Protein AF-A0AAW9JTS6-F1 (afdb_monomer_lite)

Organism: Carnobacterium maltaromaticum (NCBI:txid2751)

Foldseek 3Di:
DFWDKDKDKDKDADDLDDPVCVVVRIDIDMDMFTHNDNVVRVVVRVVVVVVVVVVRDDDDPPDDDDDDPVNVVVVVCVVVVVVVPPPPPPPDDDD

pLDDT: mean 76.19, std 16.91, range [41.84, 95.38]

Radius of gyration: 23.04 Å; chains: 1; bounding box: 57×56×48 Å

Structure (mmCIF, N/CA/C/O backbone):
data_AF-A0AAW9JTS6-F1
#
_entry.id   AF-A0AAW9JTS6-F1
#
loop_
_atom_site.group_PDB
_atom_site.id
_atom_site.type_symbol
_atom_site.label_atom_id
_atom_site.label_alt_id
_atom_site.label_comp_id
_atom_site.label_asym_id
_atom_site.label_entity_id
_atom_site.label_seq_id
_atom_site.pdbx_PDB_ins_code
_atom_site.Cartn_x
_atom_site.Cartn_y
_atom_site.Cartn_z
_atom_site.oc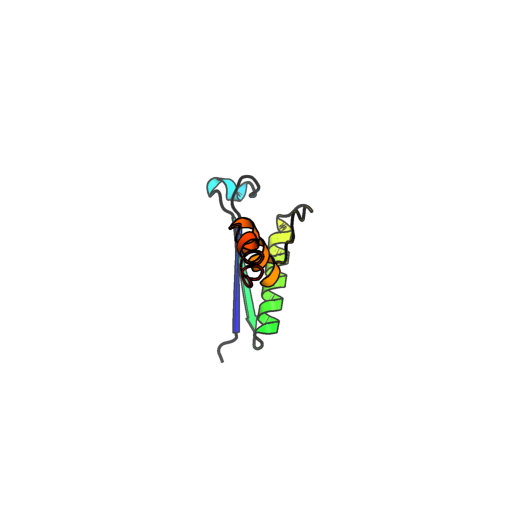cupancy
_atom_site.B_iso_or_equiv
_atom_site.auth_seq_id
_atom_site.auth_comp_id
_atom_site.auth_asym_id
_atom_site.auth_atom_id
_atom_site.pdbx_PDB_model_num
ATOM 1 N N . MET A 1 1 ? 16.442 -16.914 -13.796 1.00 60.50 1 MET A N 1
ATOM 2 C CA . MET A 1 1 ? 17.010 -16.038 -12.745 1.00 60.50 1 MET A CA 1
ATOM 3 C C . MET A 1 1 ? 15.884 -15.675 -11.789 1.00 60.50 1 MET A C 1
ATOM 5 O O . MET A 1 1 ? 14.744 -15.685 -12.233 1.00 60.50 1 MET A O 1
ATOM 9 N N . ARG A 1 2 ? 16.156 -15.441 -10.498 1.00 67.94 2 ARG A N 1
ATOM 10 C CA . ARG A 1 2 ? 15.126 -14.910 -9.587 1.00 67.94 2 ARG A CA 1
ATOM 11 C C . ARG A 1 2 ? 14.917 -13.432 -9.918 1.00 67.94 2 ARG A C 1
ATOM 13 O O . ARG A 1 2 ? 15.897 -12.696 -9.964 1.00 67.94 2 ARG A O 1
ATOM 20 N N . ASN A 1 3 ? 13.672 -13.037 -10.159 1.00 82.19 3 ASN A N 1
ATOM 21 C CA . ASN A 1 3 ? 13.308 -11.633 -10.336 1.00 82.19 3 ASN A CA 1
ATOM 22 C C . ASN A 1 3 ? 13.390 -10.911 -8.984 1.00 82.19 3 ASN A C 1
ATOM 24 O O . ASN A 1 3 ? 13.265 -11.546 -7.932 1.00 82.19 3 ASN A O 1
ATOM 28 N N . ASN A 1 4 ? 13.598 -9.594 -9.005 1.00 90.69 4 ASN A N 1
ATOM 29 C CA . ASN A 1 4 ? 13.415 -8.774 -7.811 1.00 90.69 4 ASN A CA 1
ATOM 30 C C . ASN A 1 4 ? 11.952 -8.852 -7.392 1.00 90.69 4 ASN A C 1
ATOM 32 O O . ASN A 1 4 ? 11.072 -8.972 -8.241 1.00 90.69 4 ASN A O 1
ATOM 36 N N . GLN A 1 5 ? 11.705 -8.777 -6.092 1.00 93.44 5 GLN A N 1
ATOM 37 C CA . GLN A 1 5 ? 10.367 -8.849 -5.526 1.00 93.44 5 GLN A CA 1
ATOM 38 C C . GLN A 1 5 ? 10.218 -7.731 -4.507 1.00 93.44 5 GLN A C 1
ATOM 40 O O . GLN A 1 5 ? 11.090 -7.537 -3.659 1.00 93.44 5 GLN A O 1
ATOM 45 N N . VAL A 1 6 ? 9.110 -7.007 -4.596 1.00 93.00 6 VAL A N 1
ATOM 46 C CA . VAL A 1 6 ? 8.722 -5.981 -3.635 1.00 93.00 6 VAL A CA 1
ATOM 47 C C . VAL A 1 6 ? 7.350 -6.347 -3.096 1.00 93.00 6 VAL A C 1
ATOM 49 O O . VAL A 1 6 ? 6.422 -6.653 -3.840 1.00 93.00 6 VAL A O 1
ATOM 52 N N . THR A 1 7 ? 7.230 -6.333 -1.774 1.00 95.38 7 THR A N 1
ATOM 53 C CA . THR A 1 7 ? 5.960 -6.493 -1.070 1.00 95.38 7 THR A CA 1
ATOM 54 C C . THR A 1 7 ? 5.761 -5.278 -0.184 1.00 95.38 7 THR A C 1
ATOM 56 O O . THR A 1 7 ? 6.664 -4.917 0.571 1.00 95.38 7 THR A O 1
ATOM 59 N N . ILE A 1 8 ? 4.592 -4.651 -0.277 1.00 94.44 8 ILE A N 1
ATOM 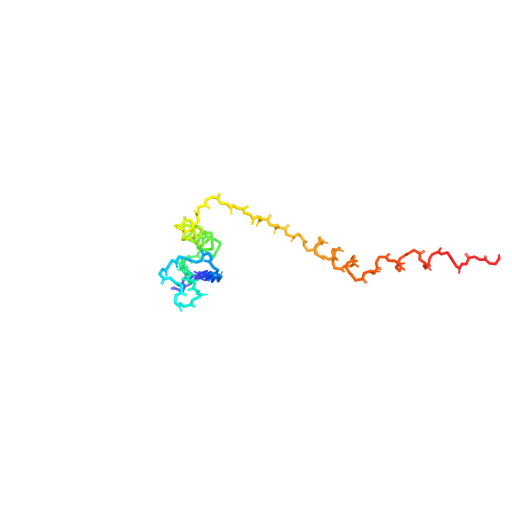60 C CA . ILE A 1 8 ? 4.196 -3.557 0.612 1.00 94.44 8 ILE A CA 1
ATOM 61 C C . ILE A 1 8 ? 2.990 -4.042 1.403 1.00 94.44 8 ILE A C 1
ATOM 63 O O . ILE A 1 8 ? 1.967 -4.399 0.821 1.00 94.44 8 ILE A O 1
ATOM 67 N N . LYS A 1 9 ? 3.130 -4.051 2.729 1.00 93.94 9 LYS A N 1
ATOM 68 C CA . LYS A 1 9 ? 2.054 -4.344 3.673 1.00 93.94 9 LYS A CA 1
ATOM 69 C C . LYS A 1 9 ? 1.644 -3.047 4.358 1.00 93.94 9 LYS A C 1
ATOM 71 O O . LYS A 1 9 ? 2.504 -2.321 4.852 1.00 93.94 9 LYS A O 1
ATOM 76 N N . ILE A 1 10 ? 0.347 -2.777 4.390 1.00 89.56 10 ILE A N 1
ATOM 77 C CA . ILE A 1 10 ? -0.246 -1.637 5.084 1.00 89.56 10 ILE A CA 1
ATOM 78 C C . ILE A 1 10 ? -1.235 -2.197 6.097 1.00 89.56 10 ILE A C 1
ATOM 80 O O . ILE A 1 10 ? -2.147 -2.939 5.740 1.00 89.56 10 ILE A O 1
ATOM 84 N N . GLU A 1 11 ? -1.045 -1.843 7.360 1.00 89.75 11 GLU A N 1
ATOM 85 C CA . GLU A 1 11 ? -1.942 -2.208 8.451 1.00 89.75 11 GLU A CA 1
ATOM 86 C C . GLU A 1 11 ? -2.651 -0.940 8.924 1.00 89.75 11 GLU A C 1
ATOM 88 O O . GLU A 1 11 ? -2.008 0.064 9.237 1.00 89.75 11 GLU A O 1
ATOM 93 N N . ARG A 1 12 ? -3.982 -0.977 8.931 1.00 85.25 12 ARG A N 1
ATOM 94 C CA . ARG A 1 12 ? -4.847 0.107 9.395 1.00 85.25 12 ARG A CA 1
ATOM 95 C C . ARG A 1 12 ? -5.578 -0.359 10.649 1.00 85.25 12 ARG A C 1
ATOM 97 O O . ARG A 1 12 ? -6.128 -1.458 10.671 1.00 85.25 12 ARG A O 1
ATOM 104 N N . PHE A 1 13 ? -5.601 0.499 11.661 1.00 85.31 13 PHE A N 1
ATOM 105 C CA . PHE A 1 13 ? -6.225 0.257 12.962 1.00 85.31 13 PHE A CA 1
ATOM 106 C C . PHE A 1 13 ? -7.167 1.414 13.311 1.00 85.31 13 PHE A C 1
ATOM 108 O O . PHE A 1 13 ? -7.028 2.505 12.755 1.00 85.31 13 PHE A O 1
ATOM 115 N N . GLY A 1 14 ? -8.059 1.198 14.277 1.00 78.50 14 GLY A N 1
ATOM 116 C CA . GLY A 1 14 ? -8.908 2.247 14.848 1.00 78.50 14 GLY A CA 1
ATOM 117 C C . GLY A 1 14 ? -10.344 2.237 14.330 1.00 78.50 14 GLY A C 1
ATOM 118 O O . GLY A 1 14 ? -10.755 1.341 13.600 1.00 78.50 14 GLY A O 1
ATOM 119 N N . GLU A 1 15 ? -11.111 3.245 14.741 1.00 69.25 15 GLU A N 1
ATOM 120 C CA . GLU A 1 15 ? -12.567 3.308 14.538 1.00 69.25 15 GLU A CA 1
ATOM 121 C C . GLU A 1 15 ? -12.973 3.522 13.071 1.00 69.25 15 GLU A C 1
ATOM 123 O O . GLU A 1 15 ? -14.075 3.142 12.675 1.00 69.25 15 GLU A O 1
ATOM 128 N N . ASP A 1 16 ? -12.060 4.057 12.254 1.00 72.44 16 ASP A N 1
ATOM 129 C CA . ASP A 1 16 ? -12.306 4.406 10.851 1.00 72.44 16 ASP A CA 1
ATOM 130 C C . ASP A 1 16 ? -12.117 3.232 9.873 1.00 72.44 16 ASP A C 1
ATOM 132 O O . ASP A 1 16 ? -12.133 3.429 8.656 1.00 72.44 16 ASP A O 1
ATOM 136 N N . ILE A 1 17 ? -11.880 2.008 10.355 1.00 85.19 17 ILE A N 1
ATOM 137 C CA . ILE A 1 17 ? -11.785 0.837 9.471 1.00 85.19 17 ILE A CA 1
ATOM 138 C C . ILE A 1 17 ? -13.169 0.451 8.913 1.00 85.19 17 ILE A C 1
ATOM 140 O O . ILE A 1 17 ? -14.173 0.590 9.621 1.00 85.19 17 ILE A O 1
ATOM 144 N N . PRO A 1 18 ? -13.247 -0.060 7.666 1.00 82.50 18 PRO A N 1
ATOM 145 C CA . PRO A 1 18 ? -14.508 -0.530 7.094 1.00 82.50 18 PRO A CA 1
ATOM 146 C C . PRO A 1 18 ? -15.189 -1.585 7.974 1.00 82.50 18 PRO A C 1
ATOM 148 O O . PRO A 1 18 ? -14.513 -2.369 8.642 1.00 82.50 18 PRO A O 1
ATOM 151 N N . ASP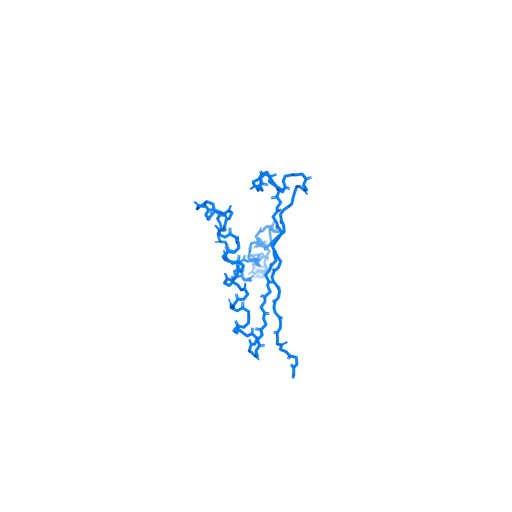 A 1 19 ? -16.524 -1.625 7.941 1.00 84.94 19 ASP A N 1
ATOM 152 C CA . ASP A 1 19 ? -17.335 -2.475 8.826 1.00 84.94 19 ASP A CA 1
ATOM 153 C C . ASP A 1 19 ? -16.939 -3.957 8.773 1.00 84.94 19 ASP A C 1
ATOM 155 O O . ASP A 1 19 ? -16.872 -4.615 9.808 1.00 84.94 19 ASP A O 1
ATOM 159 N N . GLU A 1 20 ? -16.585 -4.460 7.589 1.00 86.00 20 GLU A N 1
ATOM 160 C CA . GLU A 1 20 ? -16.129 -5.839 7.372 1.00 86.00 20 GLU A CA 1
ATOM 161 C C . GLU A 1 20 ? -14.838 -6.205 8.132 1.00 86.00 20 GLU A C 1
ATOM 163 O O . GLU A 1 20 ? -14.563 -7.384 8.346 1.00 86.00 20 GLU A O 1
ATOM 168 N N . PHE A 1 21 ? -14.067 -5.213 8.586 1.00 86.88 21 PHE A N 1
ATOM 169 C CA . PHE A 1 21 ? -12.837 -5.401 9.360 1.00 86.88 21 PHE A CA 1
ATOM 170 C C . PHE A 1 21 ? -12.989 -5.041 10.847 1.00 86.88 21 PHE A C 1
ATOM 172 O O . PHE A 1 21 ? -12.050 -5.251 11.622 1.00 86.88 21 PHE A O 1
ATOM 179 N N . LYS A 1 22 ? -14.153 -4.527 11.277 1.00 85.19 22 LYS A N 1
ATOM 180 C CA . LYS A 1 22 ? -14.371 -4.065 12.661 1.00 85.19 22 LYS A CA 1
ATOM 181 C C . LYS A 1 22 ? -14.229 -5.169 13.702 1.00 85.19 22 LYS A C 1
ATOM 183 O O . LYS A 1 22 ? -13.675 -4.912 14.766 1.00 85.19 22 LYS A O 1
ATOM 188 N N . GL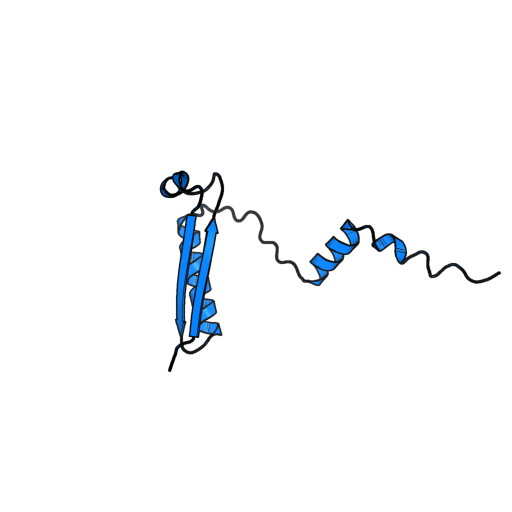U A 1 23 ? -14.641 -6.399 13.393 1.00 85.25 23 GLU A N 1
ATOM 189 C CA . GLU A 1 23 ? -14.502 -7.539 14.316 1.00 85.25 23 GLU A CA 1
ATOM 190 C C . GLU A 1 23 ? -13.038 -7.848 14.663 1.00 85.25 23 GLU A C 1
ATOM 192 O O . GLU A 1 23 ? -12.732 -8.246 15.785 1.00 85.25 23 GLU A O 1
ATOM 197 N N . MET A 1 24 ? -12.121 -7.628 13.715 1.00 85.06 24 MET A N 1
ATOM 198 C CA . MET A 1 24 ? -10.684 -7.841 13.912 1.00 85.06 24 MET A CA 1
ATOM 199 C C . MET A 1 24 ? -9.963 -6.585 14.415 1.00 85.06 24 MET A C 1
ATOM 201 O O . MET A 1 24 ? -8.767 -6.647 14.702 1.00 85.06 24 MET A O 1
ATOM 205 N N . ASN A 1 25 ? -10.666 -5.448 14.501 1.00 87.12 25 ASN A N 1
ATOM 206 C CA . ASN A 1 25 ? -10.114 -4.126 14.810 1.00 87.12 25 ASN A CA 1
ATOM 207 C C . ASN A 1 25 ? -8.873 -3.762 13.961 1.00 87.12 25 ASN A C 1
ATOM 209 O O . ASN A 1 25 ? -7.985 -3.025 14.398 1.00 87.12 25 ASN A O 1
ATOM 213 N N . MET A 1 26 ? -8.777 -4.337 12.758 1.00 89.06 26 MET A N 1
ATOM 214 C CA . MET A 1 26 ? -7.612 -4.224 11.890 1.00 89.06 26 MET A CA 1
ATOM 215 C C . MET A 1 26 ? -7.978 -4.566 10.448 1.00 89.06 26 MET A C 1
ATOM 217 O O . MET A 1 26 ? -8.563 -5.612 10.174 1.00 89.06 26 MET A O 1
ATOM 221 N N . GLN A 1 27 ? -7.527 -3.729 9.519 1.00 89.19 27 GLN A N 1
ATOM 222 C CA . GLN A 1 27 ? -7.516 -4.016 8.089 1.00 89.19 27 GL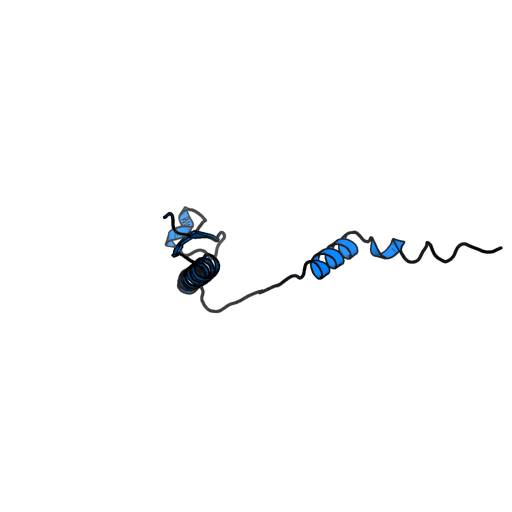N A CA 1
ATOM 223 C C . GLN A 1 27 ? -6.065 -4.181 7.624 1.00 89.19 27 GLN A C 1
ATOM 225 O O . GLN A 1 27 ? -5.217 -3.331 7.900 1.00 89.19 27 GLN A O 1
ATOM 230 N N . VAL A 1 28 ? -5.778 -5.257 6.888 1.00 89.62 28 VAL A N 1
ATOM 231 C CA . VAL A 1 28 ? -4.459 -5.498 6.287 1.00 89.62 28 VAL A CA 1
ATOM 232 C C . VAL A 1 28 ? -4.582 -5.461 4.772 1.00 89.62 28 VAL A C 1
ATOM 234 O O . VAL A 1 28 ? -5.288 -6.269 4.178 1.00 89.62 28 VAL A O 1
ATOM 237 N N . MET A 1 29 ? -3.844 -4.552 4.146 1.00 89.62 29 MET A N 1
ATOM 238 C CA . MET A 1 29 ? -3.663 -4.486 2.701 1.00 89.62 29 MET A CA 1
ATOM 239 C C . MET A 1 29 ? -2.258 -4.980 2.365 1.00 89.62 29 MET A C 1
ATOM 241 O O . MET A 1 29 ? -1.287 -4.638 3.041 1.00 89.62 29 MET A O 1
ATOM 245 N N . SER A 1 30 ? -2.136 -5.795 1.323 1.00 92.62 30 SER A N 1
ATOM 246 C CA . SER A 1 30 ? -0.846 -6.295 0.859 1.00 92.62 30 SER A CA 1
ATOM 247 C C . SER A 1 30 ? -0.809 -6.254 -0.654 1.00 92.62 30 SER A C 1
ATOM 249 O O . SER A 1 30 ? -1.739 -6.719 -1.312 1.00 92.62 30 SER A O 1
ATOM 251 N N . VAL A 1 31 ? 0.272 -5.714 -1.201 1.00 92.88 31 VAL A N 1
ATOM 252 C CA . VAL A 1 31 ? 0.524 -5.715 -2.639 1.00 92.88 31 VAL A CA 1
ATOM 253 C C . VAL A 1 31 ? 1.869 -6.345 -2.931 1.00 92.88 31 VAL A C 1
ATOM 255 O O . VAL A 1 31 ? 2.808 -6.269 -2.135 1.00 92.88 31 VAL A O 1
ATOM 258 N N . TYR A 1 32 ? 1.944 -6.963 -4.101 1.00 94.44 32 TYR A N 1
ATOM 259 C CA . TYR A 1 32 ? 3.106 -7.686 -4.578 1.00 94.44 32 TYR A CA 1
ATOM 260 C C . TYR A 1 32 ? 3.439 -7.228 -5.995 1.00 94.44 32 TYR A C 1
ATOM 262 O O . TYR A 1 32 ? 2.548 -7.128 -6.837 1.00 94.44 32 TYR A O 1
ATOM 270 N N . ALA A 1 33 ? 4.721 -6.980 -6.248 1.00 93.81 33 ALA A N 1
ATOM 271 C CA . ALA A 1 33 ? 5.256 -6.753 -7.581 1.00 93.81 33 ALA A CA 1
ATOM 272 C C . ALA A 1 33 ? 6.588 -7.487 -7.737 1.00 93.81 33 ALA A C 1
ATOM 274 O O . ALA A 1 33 ? 7.386 -7.556 -6.796 1.00 93.81 33 ALA A O 1
ATOM 275 N N . ASP A 1 34 ? 6.851 -7.992 -8.936 1.00 95.06 34 ASP A N 1
ATOM 276 C CA . ASP A 1 34 ? 8.128 -8.579 -9.308 1.00 95.06 34 ASP A CA 1
ATOM 277 C C . ASP A 1 34 ? 8.647 -8.019 -10.637 1.00 95.06 34 ASP A C 1
ATOM 279 O O . ASP A 1 34 ? 7.900 -7.498 -11.465 1.00 95.06 34 ASP A O 1
ATOM 283 N N . GLY A 1 35 ? 9.965 -8.067 -10.826 1.00 92.69 35 GLY A N 1
ATOM 284 C CA . GLY A 1 35 ? 10.571 -7.501 -12.024 1.00 92.69 35 GLY A CA 1
ATOM 285 C C . GLY A 1 35 ? 12.088 -7.611 -12.088 1.00 92.69 35 GLY A C 1
ATOM 286 O O . GLY A 1 35 ? 12.785 -7.894 -11.112 1.00 92.69 35 GLY A O 1
ATOM 287 N N . ASN A 1 36 ? 12.630 -7.375 -13.279 1.00 93.38 36 ASN A N 1
ATOM 288 C CA . ASN A 1 36 ? 14.072 -7.467 -13.524 1.00 93.38 36 ASN A CA 1
ATOM 289 C C . ASN A 1 36 ? 14.839 -6.245 -12.997 1.00 93.38 36 ASN A C 1
ATOM 291 O O . ASN A 1 36 ? 16.018 -6.356 -12.669 1.00 93.38 36 ASN A O 1
ATOM 295 N N . ASN A 1 37 ? 14.167 -5.099 -12.870 1.00 93.50 37 ASN A N 1
ATOM 296 C CA . ASN A 1 37 ? 14.715 -3.861 -12.333 1.00 93.50 37 ASN A CA 1
ATOM 297 C C . ASN A 1 37 ? 14.056 -3.540 -10.982 1.00 93.50 37 ASN A C 1
ATOM 299 O O . ASN A 1 37 ? 12.836 -3.399 -10.899 1.00 93.50 37 ASN A O 1
ATOM 303 N N . LEU A 1 38 ? 14.857 -3.412 -9.921 1.00 93.38 38 LEU A N 1
ATOM 304 C CA . LEU A 1 38 ? 14.354 -3.174 -8.565 1.00 93.38 38 LEU A CA 1
ATOM 305 C C . LEU A 1 38 ? 13.603 -1.839 -8.431 1.00 93.38 38 LEU A C 1
ATOM 307 O O . LEU A 1 38 ? 12.578 -1.793 -7.758 1.00 93.38 38 LEU A O 1
ATOM 311 N N . HIS A 1 39 ? 14.081 -0.771 -9.074 1.00 93.38 39 HIS A N 1
ATOM 312 C CA . HIS A 1 39 ? 13.444 0.545 -9.013 1.00 93.38 39 HIS A CA 1
ATOM 313 C C . HIS A 1 39 ? 12.066 0.525 -9.681 1.00 93.38 39 HIS A C 1
ATOM 315 O O . HIS A 1 39 ? 11.087 0.963 -9.086 1.00 93.38 39 HIS A O 1
ATOM 321 N N . GLU A 1 40 ? 11.963 -0.050 -10.881 1.00 93.62 40 GLU A N 1
ATOM 322 C CA . GLU A 1 40 ? 10.675 -0.213 -11.572 1.00 93.62 40 GLU A CA 1
ATOM 323 C C . GLU A 1 40 ? 9.709 -1.088 -10.763 1.00 93.62 40 GLU A C 1
ATOM 325 O O . GLU A 1 40 ? 8.536 -0.745 -10.617 1.00 93.62 40 GLU A O 1
ATOM 330 N N . THR A 1 41 ? 10.219 -2.172 -10.169 1.00 95.25 41 THR A N 1
ATOM 331 C CA . THR A 1 41 ? 9.430 -3.071 -9.311 1.00 95.25 41 THR A CA 1
ATOM 332 C C . THR A 1 41 ? 8.897 -2.332 -8.077 1.00 95.25 41 THR A C 1
ATOM 334 O O . THR A 1 41 ? 7.735 -2.495 -7.706 1.00 95.25 41 THR A O 1
ATOM 337 N N . LEU A 1 42 ? 9.719 -1.473 -7.465 1.00 94.50 42 LEU A N 1
ATOM 338 C CA . LEU A 1 42 ? 9.330 -0.640 -6.327 1.00 94.50 42 LEU A CA 1
ATOM 339 C C . LEU A 1 42 ? 8.274 0.404 -6.714 1.00 94.50 42 LEU A C 1
ATOM 341 O O . LEU A 1 42 ? 7.271 0.534 -6.014 1.00 94.50 42 LEU A O 1
ATOM 345 N N . CYS A 1 43 ? 8.455 1.115 -7.832 1.00 94.31 43 CYS A N 1
ATOM 346 C CA . CYS A 1 43 ? 7.461 2.063 -8.343 1.00 94.31 43 CYS A CA 1
ATOM 347 C C . CYS A 1 43 ? 6.115 1.378 -8.625 1.00 94.31 43 CYS A C 1
ATOM 349 O O . CYS A 1 43 ? 5.069 1.899 -8.238 1.00 94.31 43 CYS A O 1
ATOM 351 N N . GLY A 1 44 ? 6.139 0.190 -9.240 1.00 92.88 44 GLY A N 1
ATOM 352 C CA . GLY A 1 44 ? 4.943 -0.616 -9.482 1.00 92.88 44 GLY A CA 1
ATOM 353 C C . GLY A 1 44 ? 4.237 -1.017 -8.185 1.00 92.88 44 GLY A C 1
ATOM 354 O O . GLY A 1 44 ? 3.030 -0.818 -8.057 1.00 92.88 44 GLY A O 1
ATOM 355 N N . ALA A 1 45 ? 4.986 -1.498 -7.188 1.00 94.56 45 ALA A N 1
ATOM 356 C CA . ALA A 1 45 ? 4.429 -1.829 -5.878 1.00 94.56 45 ALA A CA 1
ATOM 357 C C . ALA A 1 45 ? 3.792 -0.607 -5.192 1.00 94.56 45 ALA A C 1
ATOM 359 O O . ALA A 1 45 ? 2.699 -0.722 -4.641 1.00 94.56 45 ALA A O 1
ATOM 360 N N . PHE A 1 46 ? 4.421 0.572 -5.261 1.00 94.56 46 PHE A N 1
ATOM 361 C CA . PHE A 1 46 ? 3.844 1.805 -4.715 1.00 94.56 46 PHE A CA 1
ATOM 362 C C . PHE A 1 46 ? 2.540 2.201 -5.408 1.00 94.56 46 PHE A C 1
ATOM 364 O O . PHE A 1 46 ? 1.573 2.534 -4.728 1.00 94.56 46 PHE A O 1
ATOM 371 N N . GLN A 1 47 ? 2.484 2.135 -6.740 1.00 92.44 47 GLN A N 1
ATOM 372 C CA . GLN A 1 47 ? 1.260 2.418 -7.492 1.00 92.44 47 GLN A CA 1
ATOM 373 C C . GLN A 1 47 ? 0.123 1.470 -7.072 1.00 92.44 47 GLN A C 1
ATOM 375 O O . GLN A 1 47 ? -1.001 1.917 -6.842 1.00 92.44 47 GLN A O 1
ATOM 380 N N . LEU A 1 48 ? 0.417 0.172 -6.925 1.00 92.88 48 LEU A N 1
ATOM 381 C CA . LEU A 1 48 ? -0.550 -0.823 -6.454 1.00 92.88 48 LEU A CA 1
ATOM 382 C C . LEU A 1 48 ? -1.032 -0.514 -5.034 1.00 92.88 48 LEU A C 1
ATOM 384 O O . LEU A 1 48 ? -2.232 -0.557 -4.777 1.00 92.88 48 LEU A O 1
ATOM 388 N N . ALA A 1 49 ? -0.118 -0.159 -4.130 1.00 91.62 49 ALA A N 1
ATOM 389 C CA . ALA A 1 49 ? -0.453 0.204 -2.758 1.00 91.62 49 ALA A CA 1
ATOM 390 C C . ALA A 1 49 ? -1.358 1.446 -2.699 1.00 91.62 49 ALA A C 1
ATOM 392 O O . ALA A 1 49 ? -2.342 1.453 -1.963 1.00 91.62 49 ALA A O 1
ATOM 393 N N . LEU A 1 50 ? -1.070 2.476 -3.504 1.00 89.81 50 LEU A N 1
ATOM 394 C CA . LEU A 1 50 ? -1.903 3.679 -3.599 1.00 89.81 50 LEU A CA 1
ATOM 395 C C . LEU A 1 50 ? -3.311 3.358 -4.107 1.00 89.81 50 LEU A C 1
ATOM 397 O O . LEU A 1 50 ? -4.286 3.845 -3.540 1.00 89.81 50 LEU A O 1
ATOM 401 N N . ASN A 1 51 ? -3.420 2.514 -5.135 1.00 87.44 51 ASN A N 1
ATOM 402 C CA . ASN A 1 51 ? -4.711 2.072 -5.658 1.00 87.44 51 ASN A CA 1
ATOM 403 C C . ASN A 1 51 ? -5.507 1.281 -4.611 1.00 87.44 51 ASN A C 1
ATOM 405 O O . ASN A 1 51 ? -6.721 1.444 -4.526 1.00 87.44 51 ASN A O 1
ATOM 409 N N . GLU A 1 52 ? -4.840 0.441 -3.814 1.00 87.38 52 GLU A N 1
ATOM 410 C CA . GLU A 1 52 ? -5.496 -0.335 -2.760 1.00 87.38 52 GLU A CA 1
ATOM 411 C C . GLU A 1 52 ? -6.047 0.575 -1.660 1.00 87.38 52 GLU A C 1
ATOM 413 O O . GLU A 1 52 ? -7.204 0.447 -1.274 1.00 87.38 52 GLU A O 1
ATOM 418 N N . VAL A 1 53 ? -5.258 1.559 -1.225 1.00 84.31 53 VAL A N 1
ATOM 419 C CA . VAL A 1 53 ? -5.675 2.547 -0.220 1.00 84.31 53 VAL A CA 1
ATOM 420 C C . VAL A 1 53 ? -6.810 3.437 -0.738 1.00 84.31 53 VAL A C 1
ATOM 422 O O . VAL A 1 53 ? -7.740 3.741 0.008 1.00 84.31 53 VAL A O 1
ATOM 425 N N . ALA A 1 54 ? -6.780 3.826 -2.016 1.00 82.94 54 ALA A N 1
ATOM 426 C CA . ALA A 1 54 ? -7.797 4.686 -2.622 1.00 82.94 54 ALA A CA 1
ATOM 427 C C . ALA A 1 54 ? -9.206 4.066 -2.633 1.00 82.94 54 ALA A C 1
ATOM 429 O O . ALA A 1 54 ? -10.186 4.804 -2.661 1.00 82.94 54 ALA A O 1
ATOM 430 N N . LYS A 1 55 ? -9.335 2.734 -2.553 1.00 82.44 55 LYS A N 1
ATOM 431 C CA . LYS A 1 55 ? -10.641 2.058 -2.430 1.00 82.44 55 LYS A CA 1
ATOM 432 C C . LYS A 1 55 ? -11.373 2.394 -1.127 1.00 82.44 55 LYS A C 1
ATOM 434 O O . LYS A 1 55 ? -12.593 2.274 -1.080 1.00 82.44 55 LYS A O 1
ATOM 439 N N . TYR A 1 56 ? -10.637 2.781 -0.083 1.00 77.31 56 TYR A N 1
ATOM 440 C CA . TYR A 1 56 ? -11.157 2.954 1.279 1.00 77.31 56 TYR A CA 1
ATOM 441 C C . TYR A 1 56 ? -11.032 4.386 1.808 1.00 77.31 56 TYR A C 1
ATOM 443 O O . TYR A 1 56 ? -11.424 4.645 2.947 1.00 77.31 56 TYR A O 1
ATOM 451 N N . ASN A 1 57 ? -10.465 5.300 1.018 1.00 67.44 57 ASN A N 1
ATOM 452 C CA . ASN A 1 57 ? -10.318 6.702 1.385 1.00 67.44 57 ASN A CA 1
ATOM 453 C C . ASN A 1 57 ? -11.335 7.555 0.628 1.00 67.44 57 ASN A C 1
ATOM 455 O O . ASN A 1 57 ? -11.287 7.668 -0.594 1.00 67.44 57 ASN A O 1
ATOM 459 N N . HIS A 1 58 ? -12.214 8.203 1.386 1.00 59.09 58 HIS A N 1
ATOM 460 C CA . HIS A 1 58 ? -12.899 9.410 0.950 1.00 59.09 58 HIS A CA 1
ATOM 461 C C . HIS A 1 58 ? -11.960 10.582 1.239 1.00 59.09 58 HIS A C 1
ATOM 463 O O . HIS A 1 58 ? -11.454 10.685 2.350 1.00 59.09 58 HIS A O 1
ATOM 469 N N . ASP A 1 59 ? -11.668 11.379 0.214 1.00 49.88 59 ASP A N 1
ATOM 470 C CA . ASP A 1 59 ? -10.731 12.506 0.178 1.00 49.88 59 ASP A CA 1
ATOM 471 C C . ASP A 1 59 ? -10.593 13.316 1.483 1.00 49.88 59 ASP A C 1
ATOM 473 O O . ASP A 1 59 ? -11.188 14.380 1.632 1.00 49.88 59 ASP A O 1
ATOM 477 N N . ASP A 1 60 ? -9.733 12.872 2.400 1.00 53.16 60 ASP A N 1
ATOM 478 C CA . ASP A 1 60 ? -9.189 13.747 3.432 1.00 53.16 60 ASP A CA 1
ATOM 479 C C . ASP A 1 60 ? -7.737 13.365 3.739 1.00 53.16 60 ASP A C 1
ATOM 481 O O . ASP A 1 60 ? -7.414 12.551 4.606 1.00 53.16 60 ASP A O 1
ATOM 485 N N . PHE A 1 61 ? -6.820 13.936 2.954 1.00 55.41 61 PHE A N 1
ATOM 486 C CA . PHE A 1 61 ? -5.379 13.827 3.176 1.00 55.41 61 PHE A CA 1
ATOM 487 C C . PHE A 1 61 ? -4.971 14.692 4.374 1.00 55.41 61 PHE A C 1
ATOM 489 O O . PHE A 1 61 ? -4.248 15.682 4.232 1.00 55.41 61 PHE A O 1
ATOM 496 N N . THR A 1 62 ? -5.415 14.333 5.574 1.00 48.75 62 THR A N 1
ATOM 497 C CA . THR A 1 62 ? -4.960 15.001 6.789 1.00 48.75 62 THR A CA 1
ATOM 498 C C . THR A 1 62 ? -3.539 14.531 7.117 1.00 48.75 62 THR A C 1
ATOM 500 O O . THR A 1 62 ? -3.297 13.425 7.582 1.00 48.75 62 THR A O 1
ATOM 503 N N . ARG A 1 63 ? -2.586 15.430 6.832 1.00 52.28 63 ARG A N 1
ATOM 504 C CA . ARG A 1 63 ? -1.128 15.360 7.062 1.00 52.28 63 ARG A CA 1
ATOM 505 C C . ARG A 1 63 ? -0.315 14.426 6.159 1.00 52.28 63 ARG A C 1
ATOM 507 O O . ARG A 1 63 ? -0.169 13.233 6.389 1.00 52.28 63 ARG A O 1
ATOM 514 N N . ARG A 1 64 ? 0.393 15.057 5.217 1.00 51.91 64 ARG A N 1
ATOM 515 C CA . ARG A 1 64 ? 1.647 14.555 4.643 1.00 51.91 64 ARG A CA 1
ATOM 516 C C . ARG A 1 64 ? 2.784 15.363 5.259 1.00 51.91 64 ARG A C 1
ATOM 518 O O . ARG A 1 64 ? 2.975 16.517 4.891 1.00 51.91 64 ARG A O 1
ATOM 525 N N . GLU A 1 65 ? 3.504 14.788 6.212 1.00 48.38 65 GLU A N 1
ATOM 526 C CA . GLU A 1 65 ? 4.715 15.409 6.752 1.00 48.38 65 GLU A CA 1
ATOM 527 C C . GLU A 1 65 ? 5.929 14.638 6.225 1.00 48.38 65 GLU A C 1
ATOM 529 O O . GLU A 1 65 ? 6.158 13.484 6.579 1.00 48.38 65 GLU A O 1
ATOM 534 N N . SER A 1 66 ? 6.687 15.265 5.326 1.00 46.16 66 SER A N 1
ATOM 535 C CA . SER A 1 66 ? 8.025 14.810 4.957 1.00 46.16 66 SER A CA 1
ATOM 536 C C . SER A 1 66 ? 9.013 15.480 5.899 1.00 46.16 66 SER A C 1
ATOM 538 O O . SER A 1 66 ? 9.180 16.696 5.831 1.00 46.16 66 SER A O 1
ATOM 540 N N . PHE A 1 67 ? 9.663 14.712 6.766 1.00 48.41 67 PHE A N 1
ATOM 541 C CA . PHE A 1 67 ? 10.699 15.266 7.626 1.00 48.41 67 PHE A CA 1
ATOM 542 C C . PHE A 1 67 ? 12.074 14.987 7.042 1.00 48.41 67 PHE A C 1
ATOM 544 O O . PHE A 1 67 ? 12.483 13.831 6.927 1.00 48.41 67 PHE A O 1
ATOM 551 N N . ASP A 1 68 ? 12.806 16.049 6.716 1.00 65.00 68 ASP A N 1
ATOM 552 C CA . ASP A 1 68 ? 14.247 15.926 6.538 1.00 65.00 68 ASP A CA 1
ATOM 553 C C . ASP A 1 68 ? 14.875 15.557 7.895 1.00 65.00 68 ASP A C 1
ATOM 555 O O . ASP A 1 68 ? 14.472 16.041 8.958 1.00 65.00 68 ASP A O 1
ATOM 559 N N . SER A 1 69 ? 15.879 14.686 7.858 1.00 64.12 69 SER A N 1
ATOM 560 C CA . SER A 1 69 ? 16.716 14.284 8.991 1.00 64.12 69 SER A CA 1
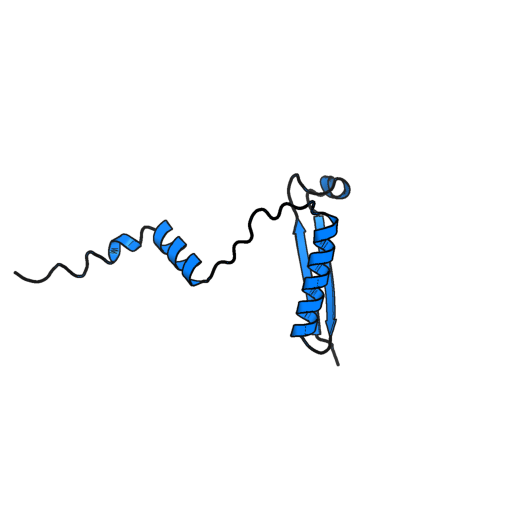ATOM 561 C C . SER A 1 69 ? 17.186 15.469 9.855 1.00 64.12 69 SER A C 1
ATOM 563 O O . SER A 1 69 ? 17.234 15.372 11.087 1.00 64.12 69 SER A O 1
ATOM 565 N N . LEU A 1 70 ? 17.466 16.612 9.222 1.00 74.06 70 LEU A N 1
ATOM 566 C CA . LEU A 1 70 ? 17.819 17.876 9.870 1.00 74.06 70 LEU A CA 1
ATOM 567 C C . LEU A 1 70 ? 16.672 18.454 10.708 1.00 74.06 70 LEU A C 1
ATOM 569 O O . LEU A 1 70 ? 16.894 18.880 11.843 1.00 74.06 70 LEU A O 1
ATOM 573 N N . GLU A 1 71 ? 15.443 18.420 10.194 1.00 72.12 71 GLU A N 1
ATOM 574 C CA . GLU A 1 71 ? 14.261 18.920 10.899 1.00 72.12 71 GLU A CA 1
ATOM 575 C C . GLU A 1 71 ? 13.936 18.056 12.128 1.00 72.12 71 GLU A C 1
ATOM 577 O O . GLU A 1 71 ? 13.667 18.587 13.210 1.00 72.12 71 GLU A O 1
ATOM 582 N N . LEU A 1 72 ? 14.047 16.726 12.006 1.00 68.19 72 LEU A N 1
ATOM 583 C CA . LEU A 1 72 ? 13.897 15.800 13.139 1.00 68.19 72 LEU A CA 1
ATOM 584 C C . LEU A 1 72 ? 14.944 16.062 14.222 1.00 68.19 72 LEU A C 1
ATOM 586 O O . LEU A 1 72 ? 14.620 16.100 15.413 1.00 68.19 72 LEU A O 1
ATOM 590 N N . THR A 1 73 ? 16.194 16.276 13.806 1.00 72.56 73 THR A N 1
ATOM 591 C CA . THR A 1 73 ? 17.309 16.558 14.715 1.00 72.56 73 THR A CA 1
ATOM 592 C C . THR A 1 73 ? 17.073 17.862 15.472 1.00 72.56 73 THR A C 1
ATOM 594 O O . THR A 1 73 ? 17.190 17.886 16.699 1.00 72.56 73 THR A O 1
ATOM 597 N N . GLN A 1 74 ? 16.652 18.925 14.781 1.00 74.50 74 GLN A N 1
ATOM 598 C CA . GLN A 1 74 ? 16.375 20.212 15.414 1.00 74.50 74 GLN A CA 1
ATOM 599 C C . GLN A 1 74 ? 15.179 20.137 16.373 1.00 74.50 74 GLN A C 1
ATOM 601 O O . GLN A 1 74 ? 15.265 20.618 17.502 1.00 74.50 74 GLN A O 1
ATOM 606 N N . ARG A 1 75 ? 14.081 19.471 15.985 1.00 74.38 75 ARG A N 1
ATOM 607 C CA . ARG A 1 75 ? 12.932 19.251 16.882 1.00 74.38 75 ARG A CA 1
ATOM 608 C C . ARG A 1 75 ? 13.341 18.484 18.139 1.00 74.38 75 ARG A C 1
ATOM 610 O O . ARG A 1 75 ? 12.923 18.852 19.237 1.00 74.38 75 ARG A O 1
ATOM 617 N N . LYS A 1 76 ? 14.193 17.461 18.006 1.00 76.00 76 LYS A N 1
ATOM 618 C CA . LYS A 1 76 ? 14.701 16.694 19.148 1.00 76.00 76 LYS A CA 1
ATOM 619 C C . LYS A 1 76 ? 15.568 17.561 20.067 1.00 76.00 76 LYS A C 1
ATOM 621 O O . LYS A 1 76 ? 15.308 17.576 21.267 1.00 76.00 76 LYS A O 1
ATOM 626 N N . ILE A 1 77 ? 16.518 18.327 19.526 1.00 78.00 77 ILE A N 1
ATOM 627 C CA . ILE A 1 77 ? 17.363 19.270 20.288 1.00 78.00 77 ILE A CA 1
ATOM 628 C C . ILE A 1 77 ? 16.504 20.281 21.062 1.00 78.00 77 ILE A C 1
ATOM 630 O O . ILE A 1 77 ? 16.717 20.478 22.262 1.00 78.00 77 ILE A O 1
ATOM 634 N N . ASN A 1 78 ? 15.487 20.847 20.406 1.00 76.56 78 ASN A N 1
ATOM 635 C CA . ASN A 1 78 ? 14.569 21.816 21.004 1.00 76.56 78 ASN A CA 1
ATOM 636 C C . ASN A 1 78 ? 13.718 21.178 22.113 1.00 76.56 78 ASN A C 1
ATOM 638 O O . ASN A 1 78 ? 13.606 21.741 23.200 1.00 76.56 78 ASN A O 1
ATOM 642 N N . SER A 1 79 ? 13.173 19.978 21.876 1.00 73.38 79 SER A N 1
ATOM 643 C CA . SER A 1 79 ? 12.371 19.232 22.862 1.00 73.38 79 SER A CA 1
ATOM 644 C C . SER A 1 79 ? 13.164 18.821 24.105 1.00 73.38 79 SER A C 1
ATOM 646 O O . SER A 1 79 ? 12.609 18.735 25.196 1.00 73.38 79 SER A O 1
ATOM 648 N N . LEU A 1 80 ? 14.470 18.596 23.948 1.00 76.75 80 LEU A N 1
ATOM 649 C CA . LEU A 1 80 ? 15.383 18.250 25.034 1.00 76.75 80 LEU A CA 1
ATOM 650 C C . LEU A 1 80 ? 15.934 19.498 25.749 1.00 76.75 80 LEU A C 1
ATOM 652 O O . LEU A 1 80 ? 16.720 19.368 26.684 1.00 76.75 80 LEU A O 1
ATOM 656 N N . GLY A 1 81 ? 15.559 20.709 25.311 1.00 69.75 81 GLY A N 1
ATOM 657 C CA . GLY A 1 81 ? 16.036 21.971 25.883 1.00 69.75 81 GLY A CA 1
ATOM 658 C C . GLY A 1 81 ? 17.544 22.207 25.719 1.00 69.75 81 GLY A C 1
ATOM 659 O O . GLY A 1 81 ? 18.117 23.040 26.426 1.00 69.75 81 GLY A O 1
ATOM 660 N N . LEU A 1 82 ? 18.200 21.487 24.801 1.00 62.81 82 LEU A N 1
ATOM 661 C CA . LEU A 1 82 ? 19.662 21.475 24.649 1.00 62.81 82 LEU A CA 1
ATOM 662 C C . LEU A 1 82 ? 20.215 22.741 23.974 1.00 62.81 82 LEU A C 1
ATOM 664 O O . LEU A 1 82 ? 21.406 23.033 24.092 1.00 62.81 82 LEU A O 1
ATOM 668 N N . ASP A 1 83 ? 19.354 23.548 23.350 1.00 60.28 83 ASP A N 1
ATOM 669 C CA . ASP A 1 83 ? 19.726 24.816 22.707 1.00 60.28 83 ASP A CA 1
ATOM 670 C C . ASP A 1 83 ? 20.300 25.860 23.683 1.00 60.28 83 ASP A C 1
ATOM 672 O O . ASP A 1 83 ? 21.056 26.750 23.285 1.00 60.28 83 ASP A O 1
ATOM 676 N N . ARG A 1 84 ? 20.014 25.746 24.989 1.00 56.72 84 ARG A N 1
ATOM 677 C CA . ARG A 1 84 ? 20.501 26.709 25.994 1.00 56.72 84 ARG A CA 1
ATOM 678 C C . ARG A 1 84 ? 21.987 26.568 26.333 1.00 56.72 84 ARG A C 1
ATOM 680 O O . ARG A 1 84 ? 22.545 27.487 26.928 1.00 56.72 84 ARG A O 1
ATOM 687 N N . GLN A 1 85 ? 22.659 25.480 25.948 1.00 54.75 85 GLN A N 1
ATOM 688 C CA . GLN A 1 85 ? 24.062 25.260 26.334 1.00 54.75 85 GLN A CA 1
ATOM 689 C C . GLN A 1 85 ? 25.102 25.855 25.371 1.00 54.75 85 GLN A C 1
ATOM 691 O O . GLN A 1 85 ? 26.280 25.911 25.721 1.00 54.75 85 GLN A O 1
ATOM 696 N N . ARG A 1 86 ? 24.710 26.367 24.193 1.00 49.62 86 ARG A N 1
ATOM 697 C CA . ARG A 1 86 ? 25.669 26.975 23.246 1.00 49.62 86 ARG A CA 1
ATOM 698 C C . ARG A 1 86 ? 26.000 28.448 23.508 1.00 49.62 86 ARG A C 1
ATOM 700 O O . ARG A 1 86 ? 27.020 28.908 23.010 1.00 49.62 86 ARG A O 1
ATOM 707 N N . LYS A 1 87 ? 25.212 29.184 24.305 1.00 49.47 87 LYS A N 1
ATOM 708 C CA . LYS A 1 87 ? 25.498 30.606 24.598 1.00 49.47 87 LYS A CA 1
ATOM 709 C C . LYS A 1 87 ? 26.408 30.855 25.807 1.00 49.47 87 LYS A C 1
ATOM 711 O O . LYS A 1 87 ? 27.014 31.915 25.867 1.00 49.47 87 LYS A O 1
ATOM 716 N N . ASN A 1 88 ? 26.588 29.887 26.709 1.00 49.31 88 ASN A N 1
ATOM 717 C CA . ASN A 1 88 ? 27.321 30.118 27.967 1.00 49.31 88 ASN A CA 1
ATOM 718 C C . ASN A 1 88 ? 28.776 29.615 27.989 1.00 49.31 88 ASN A C 1
ATOM 720 O O . ASN A 1 88 ? 29.396 29.642 29.046 1.00 49.31 88 ASN A O 1
ATOM 724 N N . LYS A 1 89 ? 29.351 29.175 26.859 1.00 45.31 89 LYS A N 1
ATOM 725 C CA . LYS A 1 89 ? 30.780 28.791 26.790 1.00 45.31 89 LYS A CA 1
ATOM 726 C C . LYS A 1 89 ? 31.703 29.794 26.085 1.00 45.31 89 LYS A C 1
ATOM 728 O O . LYS A 1 89 ? 32.900 29.548 26.068 1.00 45.31 89 LYS A O 1
ATOM 733 N N . ASN A 1 90 ? 31.190 30.924 25.581 1.00 49.59 90 ASN A N 1
ATOM 734 C CA . ASN A 1 90 ? 32.011 31.935 24.886 1.00 49.59 90 ASN A CA 1
ATOM 735 C C . ASN A 1 90 ? 32.118 33.303 25.586 1.00 49.59 90 ASN A C 1
ATOM 737 O O . ASN A 1 90 ? 32.668 34.230 25.002 1.00 49.59 90 ASN A O 1
ATOM 741 N N . CYS A 1 91 ? 31.652 33.452 26.827 1.00 47.88 91 CYS A N 1
ATOM 742 C CA . CYS A 1 91 ? 31.862 34.685 27.596 1.00 47.88 91 CYS A CA 1
ATOM 743 C C . CYS A 1 91 ? 32.312 34.331 29.015 1.00 47.88 91 CYS A C 1
ATOM 745 O O . CYS A 1 91 ? 31.509 34.296 29.941 1.00 47.88 91 CYS A O 1
ATOM 747 N N . GLY A 1 92 ? 33.589 33.988 29.159 1.00 50.53 92 GLY A N 1
ATOM 748 C CA . GLY A 1 92 ? 34.193 33.616 30.438 1.00 50.53 92 GLY A CA 1
ATOM 749 C C . GLY A 1 92 ? 35.719 33.621 30.386 1.00 50.53 92 GLY A C 1
ATOM 750 O O . GLY A 1 92 ? 36.345 32.670 30.834 1.00 50.53 92 GLY A O 1
ATOM 751 N N . SER A 1 93 ? 36.301 34.637 29.755 1.00 48.41 93 SER A N 1
ATOM 752 C CA . SER A 1 93 ? 37.715 35.059 29.788 1.00 48.41 93 SER A CA 1
ATOM 753 C C . SER A 1 93 ? 37.653 36.499 29.241 1.00 48.41 93 SER A C 1
ATOM 755 O O . SER A 1 93 ? 37.030 36.696 28.203 1.00 48.41 93 SER A O 1
ATOM 757 N N . ASP A 1 94 ? 38.039 37.573 29.920 1.00 44.97 94 ASP A N 1
ATOM 758 C CA . ASP A 1 94 ? 39.201 37.782 30.773 1.00 44.97 94 ASP A CA 1
ATOM 759 C C . ASP A 1 94 ? 38.904 38.743 31.940 1.00 44.97 94 ASP A C 1
ATOM 761 O O . ASP A 1 94 ? 37.891 39.447 31.949 1.00 44.97 94 ASP A O 1
ATOM 765 N N . ASN A 1 95 ? 39.819 38.691 32.913 1.00 41.84 95 ASN A N 1
ATOM 766 C CA . ASN A 1 95 ? 39.953 39.537 34.104 1.00 41.84 95 ASN A CA 1
ATOM 767 C C . ASN A 1 95 ? 39.958 41.044 33.823 1.00 41.84 95 ASN A C 1
ATOM 769 O O . ASN A 1 95 ? 40.539 41.452 32.793 1.00 41.84 95 ASN A O 1
#

Sequence (95 aa):
MRNNQVTIKIERFGEDIPDEFKEMNMQVMSVYADGNNLHETLCGAFQLALNEVAKYNHDDFTRRESFDSLELTQRKINSLGLDRQRKNKNCGSDN

Secondary structure (DSSP, 8-state):
-PPEEEEEEEEEESTTS-GGGGGGTEEEEEEEEEESSHHHHHHHHHHHHHHHHHTT--S---------HHHHHHHHHHHTTGGGGSSSSSS----